Protein AF-A0A9W9LIV4-F1 (afdb_monomer_lite)

Organism: NCBI:txid189055

Sequence (157 aa):
MQSRTVFTSRTPLPASVSEEAVLRTLRDHAAMIEQNPLVIHYERCAPPADAPPEESNGVWYELTDRISYLPWGLLRGKVRYRGCFHDTPQGLRTHIYAPLGVHIRNHWTVGRGPGNPTQMQGRIIPMECTCRKRLNCAAHSERRVSCAGRSRRRTGN

Structure (mmCIF, N/CA/C/O backbone):
data_AF-A0A9W9LIV4-F1
#
_entry.id   AF-A0A9W9LIV4-F1
#
loop_
_atom_site.group_PDB
_atom_site.id
_atom_site.type_symbol
_atom_site.label_atom_id
_atom_site.label_alt_id
_atom_site.label_comp_id
_atom_site.label_asym_id
_atom_site.label_entity_id
_atom_site.label_seq_id
_atom_site.pdbx_PDB_ins_code
_atom_site.Cartn_x
_atom_site.Cartn_y
_atom_site.Cartn_z
_atom_site.occupancy
_atom_site.B_iso_or_equiv
_atom_site.auth_seq_id
_atom_site.auth_comp_id
_atom_site.auth_asym_id
_atom_site.auth_atom_id
_atom_site.pdbx_PDB_model_num
ATOM 1 N N . MET A 1 1 ? 17.881 19.565 -2.296 1.00 45.41 1 MET A N 1
ATOM 2 C CA . MET A 1 1 ? 16.765 19.817 -1.355 1.00 45.41 1 MET A CA 1
ATOM 3 C C . MET A 1 1 ? 15.801 18.641 -1.419 1.00 45.41 1 MET A C 1
ATOM 5 O O . MET A 1 1 ? 15.308 18.367 -2.500 1.00 45.41 1 MET A O 1
ATOM 9 N N . GLN A 1 2 ? 15.569 17.904 -0.330 1.00 61.66 2 GLN A N 1
ATOM 10 C CA . GLN A 1 2 ? 14.514 16.880 -0.303 1.00 61.66 2 GLN A CA 1
ATOM 11 C C . GLN A 1 2 ? 13.179 17.573 -0.013 1.00 61.66 2 GLN A C 1
ATOM 13 O O . GLN A 1 2 ? 13.042 18.200 1.034 1.00 61.66 2 GLN A O 1
ATOM 18 N N . SER A 1 3 ? 12.208 17.489 -0.925 1.00 71.50 3 SER A N 1
ATOM 19 C CA . SER A 1 3 ? 10.864 18.019 -0.677 1.00 71.50 3 SER A CA 1
ATOM 20 C C . SER A 1 3 ? 10.028 16.958 0.036 1.00 71.50 3 SER A C 1
ATOM 22 O O . SER A 1 3 ? 9.810 15.863 -0.498 1.00 71.50 3 SER A O 1
ATOM 24 N N . ARG A 1 4 ? 9.570 17.282 1.245 1.00 82.75 4 ARG A N 1
ATOM 25 C CA . ARG A 1 4 ? 8.594 16.494 1.999 1.00 82.75 4 ARG A CA 1
ATOM 26 C C . ARG A 1 4 ? 7.275 17.256 2.016 1.00 82.75 4 ARG A C 1
ATOM 28 O O . ARG A 1 4 ? 7.232 18.376 2.509 1.00 82.75 4 ARG A O 1
ATOM 35 N N . THR A 1 5 ? 6.217 16.615 1.546 1.00 79.81 5 THR A N 1
ATOM 36 C CA . THR A 1 5 ? 4.846 17.118 1.628 1.00 79.81 5 THR A CA 1
ATOM 37 C C . THR A 1 5 ? 4.061 16.206 2.558 1.00 79.81 5 THR A C 1
ATOM 39 O O . THR A 1 5 ? 4.161 14.983 2.456 1.00 79.81 5 THR A O 1
ATOM 42 N N . VAL A 1 6 ? 3.311 16.794 3.485 1.00 82.56 6 VAL A N 1
ATOM 43 C CA . VAL A 1 6 ? 2.412 16.065 4.385 1.00 82.56 6 VAL A CA 1
ATOM 44 C C . VAL A 1 6 ? 0.992 16.509 4.080 1.00 82.56 6 VAL A C 1
ATOM 46 O O . VAL A 1 6 ? 0.719 17.704 3.996 1.00 82.56 6 VAL A O 1
ATOM 49 N N . PHE A 1 7 ? 0.112 15.540 3.884 1.00 78.12 7 PHE A N 1
ATOM 50 C CA . PHE A 1 7 ? -1.305 15.731 3.647 1.00 78.12 7 PHE A CA 1
ATOM 51 C C . PHE A 1 7 ? -2.079 14.909 4.673 1.00 78.12 7 PHE A C 1
ATOM 53 O O . PHE A 1 7 ? -1.832 13.714 4.821 1.00 78.12 7 PHE A O 1
ATOM 60 N N . THR A 1 8 ? -3.027 15.538 5.361 1.00 79.00 8 THR A N 1
ATOM 61 C CA . THR A 1 8 ? -3.883 14.858 6.335 1.00 79.00 8 THR A CA 1
ATOM 62 C C . THR A 1 8 ? -5.331 15.013 5.906 1.00 79.00 8 THR A C 1
ATOM 64 O O . THR A 1 8 ? -5.818 16.131 5.754 1.00 79.00 8 THR A O 1
ATOM 67 N N . SER A 1 9 ? -6.028 13.892 5.745 1.00 77.00 9 SER A N 1
ATOM 68 C CA . SER A 1 9 ? -7.470 13.857 5.508 1.00 77.00 9 SER A CA 1
ATOM 69 C C . SER A 1 9 ? -8.167 13.200 6.692 1.00 77.00 9 SER A C 1
ATOM 71 O O . SER A 1 9 ? -7.648 12.254 7.283 1.00 77.00 9 SER A O 1
ATOM 73 N N . ARG A 1 10 ? -9.344 13.703 7.065 1.00 79.75 10 ARG A N 1
ATOM 74 C CA . ARG A 1 10 ? -10.172 13.135 8.135 1.00 79.75 10 ARG A CA 1
ATOM 75 C C . ARG A 1 10 ? -11.537 12.835 7.548 1.00 79.75 10 ARG A C 1
ATOM 77 O O . ARG A 1 10 ? -12.255 13.757 7.176 1.00 79.75 10 ARG A O 1
ATOM 84 N N . THR A 1 11 ? -11.884 11.556 7.484 1.00 77.31 11 THR A N 1
ATOM 85 C CA . THR A 1 11 ? -13.174 11.125 6.935 1.00 77.31 11 THR A CA 1
ATOM 86 C C . THR A 1 11 ? -14.108 10.742 8.080 1.00 77.31 11 THR A C 1
ATOM 88 O O . THR A 1 11 ? -13.757 9.830 8.837 1.00 77.31 11 THR A O 1
ATOM 91 N N . PRO A 1 12 ? -15.257 11.420 8.260 1.00 79.69 12 PRO A N 1
ATOM 92 C CA . PRO A 1 12 ? -16.258 11.000 9.230 1.00 79.69 12 PRO A CA 1
ATOM 93 C C . PRO A 1 12 ? -16.924 9.705 8.764 1.00 79.69 12 PRO A C 1
ATOM 95 O O . PRO A 1 12 ? -17.260 9.548 7.592 1.00 79.69 12 PRO A O 1
ATOM 98 N N . LEU A 1 13 ? -17.112 8.776 9.693 1.00 77.75 13 LEU A N 1
ATOM 99 C CA . LEU A 1 13 ? -17.783 7.511 9.442 1.00 77.75 13 LEU A CA 1
ATOM 100 C C . LEU A 1 13 ? -19.268 7.610 9.792 1.00 77.75 13 LEU A C 1
ATOM 102 O O . LEU A 1 13 ? -19.609 8.186 10.831 1.00 77.75 13 LEU A O 1
ATOM 106 N N . PRO A 1 14 ? -20.154 7.003 8.983 1.00 81.12 14 PRO A N 1
ATOM 107 C CA . PRO A 1 14 ? -21.544 6.815 9.367 1.00 81.12 14 PRO A CA 1
ATOM 108 C C . PRO A 1 14 ? -21.645 6.042 10.687 1.00 81.12 14 PRO A C 1
ATOM 110 O O . PRO A 1 14 ? -20.887 5.100 10.924 1.00 81.12 14 PRO A O 1
ATOM 113 N N . ALA A 1 15 ? -22.624 6.391 11.525 1.00 77.69 15 ALA A N 1
ATOM 114 C CA . ALA A 1 15 ? -22.837 5.734 12.818 1.00 77.69 15 ALA A CA 1
ATOM 115 C C . ALA A 1 15 ? -23.173 4.232 12.698 1.00 77.69 15 ALA A C 1
ATOM 117 O O . ALA A 1 15 ? -22.983 3.483 13.650 1.00 77.69 15 ALA A O 1
ATOM 118 N N . SER A 1 16 ? -23.642 3.787 11.528 1.00 82.06 16 SER A N 1
ATOM 119 C CA . SER A 1 16 ? -23.945 2.384 11.226 1.00 82.06 16 SER A CA 1
ATOM 120 C C . SER A 1 16 ? -22.706 1.499 11.051 1.00 82.06 16 SER A C 1
ATOM 122 O O . SER A 1 16 ? -22.834 0.277 11.030 1.00 82.06 16 SER A O 1
ATOM 124 N N . VAL A 1 17 ? -21.510 2.083 10.912 1.00 83.94 17 VAL A N 1
ATOM 125 C CA . VAL A 1 17 ? -20.274 1.337 10.653 1.00 83.94 17 VAL A CA 1
ATOM 126 C C . VAL A 1 17 ? -19.499 1.118 11.957 1.00 83.94 17 VAL A C 1
ATOM 128 O O . VAL A 1 17 ? -19.044 2.068 12.605 1.00 83.94 17 VAL A O 1
ATOM 131 N N . SER A 1 18 ? -19.306 -0.152 12.329 1.00 86.69 18 SER A N 1
ATOM 132 C CA . SER A 1 18 ? -18.550 -0.541 13.530 1.00 86.69 18 SER A CA 1
ATOM 133 C C . SER A 1 18 ? -17.036 -0.373 13.359 1.00 86.69 18 SER A C 1
ATOM 135 O O . SER A 1 18 ? -16.526 -0.104 12.268 1.00 86.69 18 SER A O 1
ATOM 137 N N . GLU A 1 19 ? -16.284 -0.461 14.454 1.00 84.50 19 GLU A N 1
ATOM 138 C CA . GLU A 1 19 ? -14.827 -0.293 14.426 1.00 84.50 19 GLU A CA 1
ATOM 139 C C . GLU A 1 19 ? -14.117 -1.439 13.764 1.00 84.50 19 GLU A C 1
ATOM 141 O O . GLU A 1 19 ? -13.265 -1.256 12.899 1.00 84.50 19 GLU A O 1
ATOM 146 N N . GLU A 1 20 ? -14.569 -2.614 14.130 1.00 88.38 20 GLU A N 1
ATOM 147 C CA . GLU A 1 20 ? -14.115 -3.892 13.654 1.00 88.38 20 GLU A CA 1
ATOM 148 C C . GLU A 1 20 ? -14.355 -3.994 12.151 1.00 88.38 20 GLU A C 1
ATOM 150 O O . GLU A 1 20 ? -13.495 -4.499 11.438 1.00 88.38 20 GLU A O 1
ATOM 155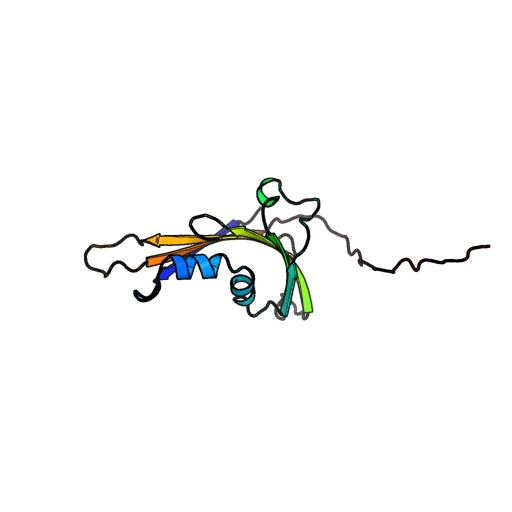 N N . ALA A 1 21 ? -15.479 -3.465 11.649 1.00 89.56 21 ALA A N 1
ATOM 156 C CA . ALA A 1 21 ? -15.754 -3.414 10.218 1.00 89.56 21 ALA A CA 1
ATOM 157 C C . ALA A 1 21 ? -14.717 -2.565 9.470 1.00 89.56 21 ALA A C 1
ATOM 159 O O . ALA A 1 21 ? -14.178 -3.017 8.464 1.00 89.56 21 ALA A O 1
ATOM 160 N N . VAL A 1 22 ? -14.386 -1.378 9.987 1.00 89.38 22 VAL A N 1
ATOM 161 C CA . VAL A 1 22 ? -13.372 -0.498 9.383 1.00 89.38 22 VAL A CA 1
ATOM 162 C C . VAL A 1 22 ? -11.987 -1.122 9.456 1.00 89.38 22 VAL A C 1
ATOM 164 O O . VAL A 1 22 ? -11.287 -1.166 8.451 1.00 89.38 22 VAL A O 1
ATOM 167 N N . LEU A 1 23 ? -11.585 -1.619 10.628 1.00 91.44 23 LEU A N 1
ATOM 168 C CA . LEU A 1 23 ? -10.284 -2.261 10.813 1.00 91.44 23 LEU A CA 1
ATOM 169 C C . LEU A 1 23 ? -10.140 -3.487 9.916 1.00 91.44 23 LEU A C 1
ATOM 171 O O . LEU A 1 23 ? -9.079 -3.691 9.339 1.00 91.44 23 LEU A O 1
ATOM 175 N N . ARG A 1 24 ? -11.205 -4.280 9.760 1.00 93.06 24 ARG A N 1
ATOM 176 C CA . ARG A 1 24 ? -11.223 -5.415 8.836 1.00 93.06 24 ARG A CA 1
ATOM 177 C C . ARG A 1 24 ? -10.991 -4.961 7.398 1.00 93.06 24 ARG A C 1
ATOM 179 O O . ARG A 1 24 ? -10.162 -5.561 6.731 1.00 93.06 24 ARG A O 1
ATOM 186 N N . THR A 1 25 ? -11.658 -3.898 6.948 1.00 91.25 25 THR A N 1
ATOM 187 C CA . THR A 1 25 ? -11.429 -3.338 5.608 1.00 91.25 25 THR A CA 1
ATOM 188 C C . THR A 1 25 ? -10.011 -2.787 5.450 1.00 91.25 25 THR A C 1
ATOM 190 O O . THR A 1 25 ? -9.385 -3.025 4.428 1.00 91.25 25 THR A O 1
ATOM 193 N N . LEU A 1 26 ? -9.470 -2.090 6.455 1.00 92.19 26 LEU A N 1
ATOM 194 C CA . LEU A 1 26 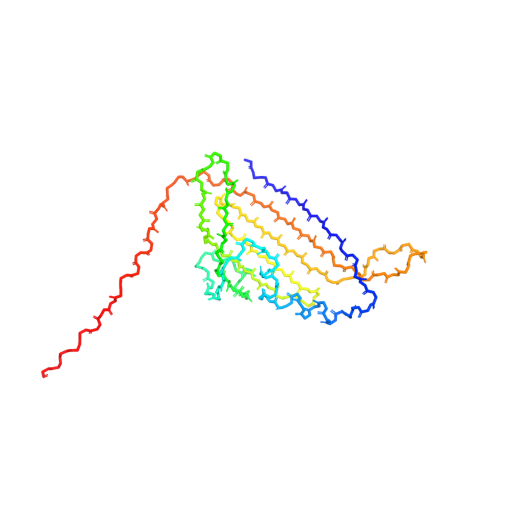? -8.101 -1.562 6.400 1.00 92.19 26 LEU A CA 1
ATOM 195 C C . LEU A 1 26 ? -7.046 -2.676 6.338 1.00 92.19 26 LEU A C 1
ATOM 197 O O . LEU A 1 26 ? -6.032 -2.505 5.673 1.00 92.19 26 LEU A O 1
ATOM 201 N N . ARG A 1 27 ? -7.280 -3.806 7.011 1.00 94.31 27 ARG A N 1
ATOM 202 C CA . ARG A 1 27 ? -6.393 -4.983 6.974 1.00 94.31 27 ARG A CA 1
ATOM 203 C C . ARG A 1 27 ? -6.558 -5.815 5.702 1.00 94.31 27 ARG A C 1
ATOM 205 O O . ARG A 1 27 ? -5.716 -6.650 5.379 1.00 94.31 27 ARG A O 1
ATOM 212 N N . ASP A 1 28 ? -7.632 -5.592 4.952 1.00 95.75 28 ASP A N 1
ATOM 213 C CA . ASP A 1 28 ? -7.790 -6.166 3.625 1.00 95.75 28 ASP A CA 1
ATOM 214 C C . ASP A 1 28 ? -6.931 -5.384 2.621 1.00 95.75 28 ASP A C 1
ATOM 216 O O . ASP A 1 28 ? -7.349 -4.404 2.002 1.00 95.75 28 A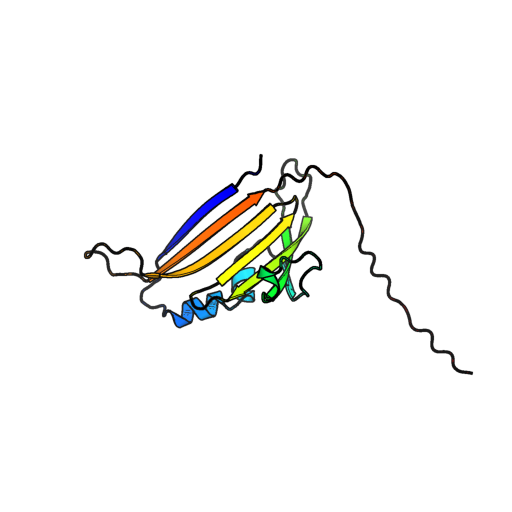SP A O 1
ATOM 220 N N . HIS A 1 29 ? -5.681 -5.827 2.473 1.00 96.31 29 HIS A N 1
ATOM 221 C CA . HIS A 1 29 ? -4.719 -5.201 1.568 1.00 96.31 29 HIS A CA 1
ATOM 222 C C . HIS A 1 29 ? -5.224 -5.154 0.119 1.00 96.31 29 HIS A C 1
ATOM 224 O O . HIS A 1 29 ? -4.930 -4.189 -0.579 1.00 96.31 29 HIS A O 1
ATOM 230 N N . ALA A 1 30 ? -5.979 -6.161 -0.335 1.00 95.44 30 ALA A N 1
ATOM 231 C CA . ALA A 1 30 ? -6.538 -6.176 -1.684 1.00 95.44 30 ALA A CA 1
ATOM 232 C C . ALA A 1 30 ? -7.573 -5.058 -1.836 1.00 95.44 30 ALA A C 1
ATOM 234 O O . ALA A 1 30 ? -7.426 -4.207 -2.715 1.00 95.44 30 ALA A O 1
ATOM 235 N N . ALA A 1 31 ? -8.530 -4.981 -0.903 1.00 93.56 31 ALA A N 1
ATOM 236 C CA . ALA A 1 31 ? -9.533 -3.920 -0.890 1.00 93.56 31 ALA A CA 1
ATOM 237 C C . ALA A 1 31 ? -8.897 -2.521 -0.851 1.00 93.56 31 ALA A C 1
ATOM 239 O O . ALA A 1 31 ? -9.387 -1.609 -1.517 1.00 93.56 31 ALA A O 1
ATOM 240 N N . MET A 1 32 ? -7.793 -2.359 -0.110 1.00 94.00 32 MET A N 1
ATOM 241 C CA . MET A 1 32 ? -7.037 -1.105 -0.022 1.00 94.00 32 MET A CA 1
ATOM 242 C C . MET A 1 32 ? -6.281 -0.757 -1.310 1.00 94.00 32 MET A C 1
ATOM 244 O O . MET A 1 32 ? -6.258 0.410 -1.699 1.00 94.00 32 MET A O 1
ATOM 248 N N . ILE A 1 33 ? -5.670 -1.738 -1.980 1.00 94.94 33 ILE A N 1
ATOM 249 C CA . ILE A 1 33 ? -4.971 -1.542 -3.260 1.00 94.94 33 ILE A CA 1
ATOM 250 C C . ILE A 1 33 ? -5.965 -1.155 -4.361 1.00 94.94 33 ILE A C 1
ATOM 252 O O . ILE A 1 33 ? -5.718 -0.215 -5.117 1.00 94.94 33 ILE A O 1
ATOM 256 N N . GLU A 1 34 ? -7.109 -1.835 -4.412 1.00 94.25 34 GLU A N 1
ATOM 257 C CA . GLU A 1 34 ? -8.152 -1.634 -5.423 1.00 94.25 34 GLU A CA 1
ATOM 258 C C . GLU A 1 34 ? -8.850 -0.269 -5.320 1.00 94.25 34 GLU A C 1
ATOM 260 O O . GLU A 1 34 ? -9.479 0.170 -6.282 1.00 94.25 34 GLU A O 1
ATOM 265 N N . GLN A 1 35 ? -8.687 0.459 -4.206 1.00 90.19 35 GLN A N 1
ATOM 266 C CA . GLN A 1 35 ? -9.155 1.848 -4.105 1.00 90.19 35 GLN A CA 1
ATOM 267 C C . GLN A 1 35 ? -8.429 2.798 -5.067 1.00 90.19 35 GLN A C 1
ATOM 269 O O . GLN A 1 35 ? -8.950 3.874 -5.361 1.00 90.19 35 GLN A O 1
ATOM 274 N N . ASN A 1 36 ? -7.223 2.455 -5.536 1.00 88.50 36 ASN A N 1
ATOM 275 C CA . ASN A 1 36 ? -6.529 3.249 -6.542 1.00 88.50 36 ASN A CA 1
ATOM 276 C C . ASN A 1 36 ? -6.955 2.786 -7.950 1.00 88.50 36 ASN A C 1
ATOM 278 O O . ASN A 1 36 ? -6.4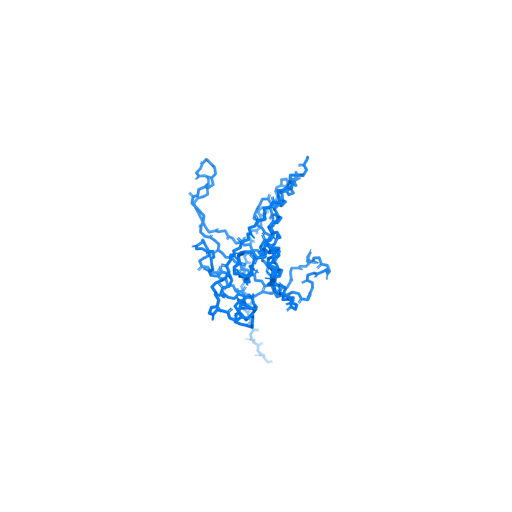58 1.760 -8.417 1.00 88.50 36 ASN A O 1
ATOM 282 N N . PRO A 1 37 ? -7.785 3.553 -8.685 1.00 90.94 37 PRO A N 1
ATOM 283 C CA . PRO A 1 37 ? -8.281 3.146 -10.003 1.00 90.94 37 PRO A CA 1
ATOM 284 C C . PRO A 1 37 ? -7.182 3.065 -11.073 1.00 90.94 37 PRO A C 1
ATOM 286 O O . PRO A 1 37 ? -7.430 2.592 -12.181 1.00 90.94 37 PRO A O 1
ATOM 289 N N . LEU A 1 38 ? -5.974 3.560 -10.781 1.00 90.50 38 LEU A N 1
ATOM 290 C CA . LEU A 1 38 ? -4.831 3.442 -11.680 1.00 90.50 38 LEU A CA 1
ATOM 291 C C . LEU A 1 38 ? -4.194 2.054 -11.619 1.00 90.50 38 LEU A C 1
ATOM 293 O O . LEU A 1 38 ? -3.556 1.665 -12.599 1.00 90.50 38 LEU A O 1
ATOM 297 N N . VAL A 1 39 ? -4.363 1.316 -10.516 1.00 93.81 39 VAL A N 1
ATOM 298 C CA . VAL A 1 39 ? -3.827 -0.039 -10.366 1.00 93.81 39 VAL A CA 1
ATOM 299 C C . VAL A 1 39 ? -4.594 -0.966 -11.300 1.00 93.81 39 VAL A C 1
ATOM 301 O O . VAL A 1 39 ? -5.799 -1.151 -11.176 1.00 93.81 39 VAL A O 1
ATOM 304 N N . I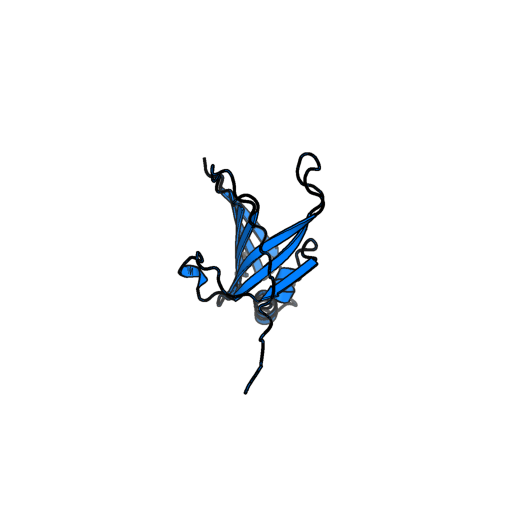LE A 1 40 ? -3.878 -1.577 -12.240 1.00 94.75 40 ILE A N 1
ATOM 305 C CA . ILE A 1 40 ? -4.441 -2.549 -13.189 1.00 94.75 40 ILE A CA 1
ATOM 306 C C . ILE A 1 40 ? -4.034 -3.990 -12.872 1.00 94.75 40 ILE A C 1
ATOM 308 O O . ILE A 1 40 ? -4.573 -4.922 -13.463 1.00 94.75 40 ILE A O 1
ATOM 312 N N . HIS A 1 41 ? -3.042 -4.179 -12.001 1.00 96.31 41 HIS A N 1
ATOM 313 C CA . HIS A 1 41 ? -2.582 -5.486 -11.545 1.00 96.31 41 HIS A CA 1
ATOM 314 C C . HIS A 1 41 ? -1.785 -5.342 -10.247 1.00 96.31 41 HIS A C 1
ATOM 316 O O . HIS A 1 41 ? -1.040 -4.372 -10.089 1.00 96.31 41 HIS A O 1
ATOM 322 N N . TYR A 1 42 ? -1.901 -6.321 -9.356 1.00 97.31 42 TYR A N 1
ATOM 323 C CA . TYR A 1 42 ? -1.062 -6.447 -8.174 1.00 97.31 42 TYR A CA 1
ATOM 324 C C . TYR A 1 42 ? -0.847 -7.922 -7.828 1.00 97.31 42 TYR A C 1
ATOM 326 O O . TYR A 1 42 ? -1.730 -8.755 -8.031 1.00 97.31 42 TYR A O 1
ATOM 334 N N . GLU A 1 43 ? 0.325 -8.239 -7.288 1.00 97.44 43 GLU A N 1
ATOM 335 C CA . GLU A 1 43 ? 0.663 -9.578 -6.808 1.00 97.44 43 GLU A CA 1
ATOM 336 C C . GLU A 1 43 ? 1.525 -9.502 -5.546 1.00 97.44 43 GLU A C 1
ATOM 338 O O . GLU A 1 43 ? 2.278 -8.546 -5.347 1.00 97.44 43 GLU A O 1
ATOM 343 N N . ARG A 1 44 ? 1.409 -10.505 -4.667 1.00 96.56 44 ARG A N 1
ATOM 344 C CA . ARG A 1 44 ? 2.293 -10.617 -3.498 1.00 96.56 44 ARG A CA 1
ATOM 345 C C . ARG A 1 44 ? 3.705 -10.957 -3.957 1.00 96.56 44 ARG A C 1
ATOM 347 O O . ARG A 1 44 ? 3.889 -11.824 -4.806 1.00 96.56 44 ARG A O 1
ATOM 354 N N . CYS A 1 45 ? 4.699 -10.328 -3.346 1.00 94.19 45 CYS A N 1
ATOM 355 C CA . CYS A 1 45 ? 6.103 -10.582 -3.641 1.00 94.19 45 CYS A CA 1
ATOM 356 C C . CYS A 1 45 ? 6.934 -10.682 -2.357 1.00 94.19 45 CYS A C 1
ATOM 358 O O . CYS A 1 45 ? 6.462 -10.392 -1.258 1.00 94.19 45 CYS A O 1
ATOM 360 N N . ALA A 1 46 ? 8.176 -11.145 -2.492 1.00 93.06 46 ALA A N 1
ATOM 361 C CA . ALA A 1 46 ? 9.126 -11.133 -1.388 1.00 93.06 46 ALA A CA 1
ATOM 362 C C . ALA A 1 46 ? 9.632 -9.699 -1.127 1.00 93.06 46 ALA A C 1
ATOM 364 O O . ALA A 1 46 ? 9.707 -8.904 -2.074 1.00 93.06 46 ALA A O 1
ATOM 365 N N . PRO A 1 47 ? 10.038 -9.376 0.117 1.00 91.31 47 PRO A N 1
ATOM 366 C CA . PRO A 1 47 ? 10.717 -8.121 0.407 1.00 91.31 47 PRO A CA 1
ATOM 367 C C . PRO A 1 47 ? 11.932 -7.924 -0.516 1.00 91.31 47 PRO A C 1
ATOM 369 O O . PRO A 1 47 ? 12.671 -8.881 -0.773 1.00 91.31 47 PRO A O 1
ATOM 372 N N . PRO A 1 48 ? 12.161 -6.711 -1.046 1.00 88.38 48 PRO A N 1
ATOM 373 C CA . PRO A 1 48 ? 13.365 -6.417 -1.807 1.00 88.38 48 PRO A CA 1
ATOM 374 C C . PRO A 1 48 ? 14.621 -6.524 -0.926 1.00 88.38 48 PRO A C 1
ATOM 376 O O . PRO A 1 48 ? 14.558 -6.373 0.289 1.00 88.38 48 PRO A O 1
ATOM 379 N N . ALA A 1 49 ? 15.782 -6.766 -1.539 1.00 86.56 49 ALA A N 1
ATOM 380 C CA . ALA A 1 49 ? 17.040 -6.936 -0.804 1.00 86.56 49 ALA A CA 1
ATOM 381 C C . ALA A 1 49 ? 17.493 -5.664 -0.060 1.00 86.56 49 ALA A C 1
ATOM 383 O O . ALA A 1 49 ? 18.217 -5.751 0.925 1.00 86.56 49 ALA A O 1
ATOM 384 N N . ASP A 1 50 ? 17.064 -4.493 -0.531 1.00 84.62 50 ASP A N 1
ATOM 385 C CA . ASP A 1 50 ? 17.285 -3.183 0.079 1.00 84.62 50 ASP A CA 1
ATOM 386 C C . ASP A 1 50 ? 16.104 -2.729 0.960 1.00 84.62 50 ASP A C 1
ATOM 388 O O . ASP A 1 50 ? 16.016 -1.550 1.313 1.00 84.62 50 ASP A O 1
ATOM 392 N N . ALA A 1 51 ? 15.194 -3.647 1.319 1.00 85.62 51 ALA A N 1
ATOM 393 C CA . ALA A 1 51 ? 14.106 -3.359 2.243 1.00 85.62 51 ALA A CA 1
ATOM 394 C C . ALA A 1 51 ? 14.665 -2.862 3.588 1.00 85.62 51 ALA A C 1
ATOM 396 O O . ALA A 1 51 ? 15.537 -3.511 4.175 1.00 85.62 51 ALA A O 1
ATOM 397 N N . PRO A 1 52 ? 14.158 -1.735 4.112 1.00 87.31 52 PRO A N 1
ATOM 398 C CA . PRO A 1 52 ? 14.517 -1.283 5.444 1.00 87.31 52 PRO A CA 1
ATOM 399 C C . PRO A 1 52 ? 14.127 -2.323 6.510 1.00 87.31 52 PRO A C 1
ATOM 401 O O . PRO A 1 52 ? 13.071 -2.951 6.380 1.00 87.31 52 PRO A O 1
ATOM 404 N N . PRO A 1 53 ? 14.909 -2.489 7.595 1.00 85.75 53 PRO A N 1
ATOM 405 C CA . PRO A 1 53 ? 14.605 -3.457 8.649 1.00 85.75 53 PRO A CA 1
ATOM 406 C C . PRO A 1 53 ? 13.219 -3.271 9.279 1.00 85.75 53 PRO A C 1
ATOM 408 O O . PRO A 1 53 ? 12.597 -4.250 9.690 1.00 85.75 53 PRO A O 1
ATOM 411 N N . GLU A 1 54 ? 12.716 -2.032 9.333 1.00 83.81 54 GLU A N 1
ATOM 412 C CA . GLU A 1 54 ? 11.375 -1.717 9.835 1.00 83.81 54 GLU A CA 1
ATOM 413 C C . GLU A 1 54 ? 10.235 -2.329 9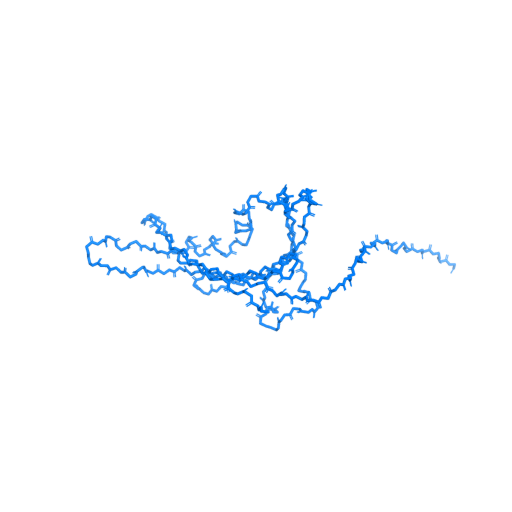.001 1.00 83.81 54 GLU A C 1
ATOM 415 O O . GLU A 1 54 ? 9.114 -2.460 9.488 1.00 83.81 54 GLU A O 1
ATOM 420 N N . GLU A 1 55 ? 10.513 -2.718 7.757 1.00 87.81 55 GLU A N 1
ATOM 421 C CA . GLU A 1 55 ? 9.541 -3.241 6.793 1.00 87.81 55 GLU A CA 1
ATOM 422 C C . GLU A 1 55 ? 9.687 -4.749 6.553 1.00 87.81 55 GLU A C 1
ATOM 424 O O . GLU A 1 55 ? 8.911 -5.332 5.790 1.00 87.81 55 GLU A O 1
ATOM 429 N N . SER A 1 56 ? 10.632 -5.400 7.237 1.00 78.88 56 SER A N 1
ATOM 430 C CA . SER A 1 56 ? 10.887 -6.842 7.128 1.00 78.88 56 SER A CA 1
ATOM 431 C C . SER A 1 56 ? 9.673 -7.701 7.496 1.00 78.88 56 SER A C 1
ATOM 433 O O . SER A 1 56 ? 9.487 -8.772 6.928 1.00 78.88 56 SER A O 1
ATOM 435 N N . ASN A 1 57 ? 8.829 -7.222 8.417 1.00 85.12 57 ASN A N 1
ATOM 436 C CA . ASN A 1 57 ? 7.611 -7.914 8.863 1.00 85.12 57 ASN A CA 1
ATOM 437 C C . ASN A 1 57 ? 6.350 -7.478 8.095 1.00 85.12 57 ASN A C 1
ATOM 439 O O . ASN A 1 57 ? 5.240 -7.855 8.466 1.00 85.12 57 ASN A O 1
ATOM 443 N N . GLY A 1 58 ? 6.492 -6.622 7.081 1.00 90.00 58 GLY A N 1
ATOM 444 C CA . GLY A 1 58 ? 5.378 -6.187 6.248 1.00 90.00 58 GLY A CA 1
ATOM 445 C C . GLY A 1 58 ? 5.056 -7.181 5.135 1.00 90.00 58 GLY A C 1
ATOM 446 O O . GLY A 1 58 ? 5.885 -7.995 4.728 1.00 90.00 58 GLY A O 1
ATOM 447 N N . VAL A 1 59 ? 3.836 -7.093 4.611 1.00 96.38 59 VAL A N 1
ATOM 448 C CA . VAL A 1 59 ? 3.425 -7.824 3.412 1.00 96.38 59 VAL A CA 1
ATOM 449 C C . VAL A 1 59 ? 3.776 -6.984 2.194 1.00 96.38 59 VAL A C 1
ATOM 451 O O . VAL A 1 59 ? 3.335 -5.840 2.067 1.00 96.38 59 VAL A O 1
ATOM 454 N N . TRP A 1 60 ? 4.560 -7.561 1.291 1.00 96.81 60 TRP A N 1
ATOM 455 C CA . TRP A 1 60 ? 5.029 -6.879 0.095 1.00 96.81 60 TRP A CA 1
ATOM 456 C C . TRP A 1 60 ? 4.177 -7.223 -1.119 1.00 96.81 60 TRP A C 1
ATOM 458 O O . TRP A 1 60 ? 3.798 -8.376 -1.343 1.00 96.81 60 TRP A O 1
ATOM 468 N N . TYR A 1 61 ? 3.901 -6.193 -1.911 1.00 97.12 61 TYR A N 1
ATOM 469 C CA . TYR A 1 61 ? 3.201 -6.296 -3.178 1.00 97.12 61 TYR A CA 1
ATOM 470 C C . TYR A 1 61 ? 4.007 -5.627 -4.278 1.00 97.12 61 TYR A C 1
ATOM 472 O O . TYR A 1 61 ? 4.634 -4.583 -4.074 1.00 97.12 61 TYR A O 1
ATOM 480 N N . GLU A 1 62 ? 3.952 -6.214 -5.465 1.00 96.56 62 GLU A N 1
ATOM 481 C CA . GLU A 1 62 ? 4.305 -5.530 -6.694 1.00 96.56 62 GLU A CA 1
ATOM 482 C C . GLU A 1 62 ? 3.023 -5.089 -7.396 1.00 96.56 62 GLU A C 1
ATOM 484 O O . GLU A 1 62 ? 2.104 -5.881 -7.590 1.00 96.56 62 GLU A O 1
ATOM 489 N N . LEU A 1 63 ? 2.948 -3.805 -7.732 1.00 95.38 63 LEU A N 1
ATOM 490 C CA . LEU A 1 63 ? 1.782 -3.161 -8.316 1.00 95.38 63 LEU A CA 1
ATOM 491 C C . LEU A 1 63 ? 2.123 -2.657 -9.710 1.00 95.38 63 LEU A C 1
ATOM 493 O O . LEU A 1 63 ? 3.250 -2.236 -9.977 1.00 95.38 63 LEU A O 1
ATOM 497 N N . THR A 1 64 ? 1.136 -2.678 -10.597 1.00 93.75 64 THR A N 1
ATOM 498 C CA . THR A 1 64 ? 1.226 -2.083 -11.925 1.00 93.75 64 THR A CA 1
ATOM 499 C C . THR A 1 64 ? 0.142 -1.035 -12.090 1.00 93.75 64 THR A C 1
ATOM 501 O O . THR A 1 64 ? -1.036 -1.381 -12.155 1.00 93.75 64 THR A O 1
ATOM 504 N N . ASP A 1 65 ? 0.547 0.222 -12.250 1.00 90.81 65 ASP A N 1
ATOM 505 C CA . ASP A 1 65 ? -0.362 1.325 -12.555 1.00 90.81 65 ASP A CA 1
ATOM 506 C C . ASP A 1 65 ? -0.399 1.615 -14.051 1.00 90.81 65 ASP A C 1
ATOM 508 O O . ASP A 1 65 ? 0.608 1.500 -14.758 1.00 90.81 65 ASP A O 1
ATOM 512 N N . ARG A 1 66 ? -1.552 2.068 -14.537 1.00 87.94 66 ARG A N 1
ATOM 513 C CA . ARG A 1 66 ? -1.702 2.681 -15.854 1.00 87.94 66 ARG A CA 1
ATOM 514 C C . ARG A 1 66 ? -1.701 4.200 -15.703 1.00 87.94 66 ARG A C 1
ATOM 516 O O . ARG A 1 66 ? -2.677 4.781 -15.243 1.00 87.94 66 ARG A O 1
ATOM 523 N N . ILE A 1 67 ? -0.627 4.848 -16.152 1.00 82.44 67 ILE A N 1
ATOM 524 C CA . ILE A 1 67 ? -0.464 6.307 -16.074 1.00 82.44 67 ILE A CA 1
ATOM 525 C C . ILE A 1 67 ? -0.448 6.881 -17.495 1.00 82.44 67 ILE A C 1
ATOM 527 O O . ILE A 1 67 ? 0.228 6.356 -18.384 1.00 82.44 67 ILE A O 1
ATOM 531 N N . SER A 1 68 ? -1.219 7.947 -17.727 1.00 68.00 68 SER A N 1
ATOM 532 C CA . SER A 1 68 ? -1.379 8.567 -19.053 1.00 68.00 68 SER A CA 1
ATOM 533 C C . SER A 1 68 ? -0.953 10.035 -19.135 1.00 68.00 68 SER A C 1
ATOM 535 O O . SER A 1 68 ? -1.031 10.616 -20.216 1.00 68.00 68 SER A O 1
ATOM 537 N N . TYR A 1 69 ? -0.521 10.636 -18.025 1.00 61.12 69 TYR A N 1
ATOM 538 C CA . TYR A 1 69 ? -0.371 12.090 -17.883 1.00 61.12 69 TYR A CA 1
ATOM 539 C C . TYR A 1 69 ? 0.977 12.515 -17.290 1.00 61.12 69 TYR A C 1
ATOM 541 O O . TYR A 1 69 ? 1.071 13.527 -16.596 1.00 61.12 69 TYR A O 1
ATOM 549 N N . LEU A 1 70 ? 2.050 11.768 -17.563 1.00 66.56 70 LEU A N 1
ATOM 550 C CA . LEU A 1 70 ? 3.379 12.278 -17.233 1.00 66.56 70 LEU A CA 1
ATOM 551 C C . LEU A 1 70 ? 3.687 13.540 -18.069 1.00 66.56 70 LEU A C 1
ATOM 553 O O . LEU A 1 70 ? 3.308 13.589 -19.248 1.00 66.56 70 LEU A O 1
ATOM 557 N N . PRO A 1 71 ? 4.341 14.565 -17.475 1.00 54.25 71 PRO A N 1
ATOM 558 C CA . PRO A 1 71 ? 4.660 15.811 -18.167 1.00 54.25 71 PRO A CA 1
ATOM 559 C C . PRO A 1 71 ? 5.368 15.532 -19.497 1.00 54.25 71 PRO A C 1
ATOM 561 O O . PRO A 1 71 ? 6.172 14.602 -19.581 1.00 54.25 71 PRO A O 1
ATOM 564 N N . TRP A 1 72 ? 5.068 16.335 -20.522 1.00 56.91 72 TRP A N 1
ATOM 565 C CA . TRP A 1 72 ? 5.600 16.214 -21.892 1.00 56.91 72 TRP A CA 1
ATOM 566 C C . TRP A 1 72 ? 5.115 15.012 -22.718 1.00 56.91 72 TRP A C 1
ATOM 568 O O . TRP A 1 72 ? 5.648 14.767 -23.794 1.00 56.91 72 TRP A O 1
ATOM 578 N N . GLY A 1 73 ? 4.115 14.250 -22.259 1.00 59.19 73 GLY A N 1
ATOM 579 C CA . GLY A 1 73 ? 3.580 13.117 -23.032 1.00 59.19 73 GLY A CA 1
ATOM 580 C C . GLY A 1 73 ? 4.556 11.942 -23.178 1.00 59.19 73 GLY A C 1
ATOM 581 O O . GLY A 1 73 ? 4.290 11.012 -23.934 1.00 59.19 73 GLY A O 1
ATOM 582 N N . LEU A 1 74 ? 5.663 11.964 -22.427 1.00 55.06 74 LEU A N 1
ATOM 583 C CA . LEU A 1 74 ? 6.778 11.017 -22.526 1.00 55.06 74 LEU A CA 1
ATOM 584 C C . LEU A 1 74 ? 6.424 9.593 -22.079 1.00 55.06 74 LEU A C 1
ATOM 586 O O . LEU A 1 74 ? 7.112 8.652 -22.457 1.00 55.06 74 LEU A O 1
ATOM 590 N N . LEU A 1 75 ? 5.362 9.415 -21.288 1.00 57.00 75 LEU A N 1
ATOM 591 C CA . LEU A 1 75 ? 4.952 8.111 -20.767 1.00 57.00 75 LEU A CA 1
ATOM 592 C C . LEU A 1 75 ? 3.421 8.008 -20.719 1.00 57.00 75 LEU A C 1
ATOM 594 O O . LEU A 1 75 ? 2.774 8.379 -19.739 1.00 57.00 75 LEU A O 1
ATOM 598 N N . ARG A 1 76 ? 2.848 7.453 -21.790 1.00 60.00 76 ARG A N 1
ATOM 599 C CA . ARG A 1 76 ? 1.615 6.661 -21.709 1.00 60.00 76 ARG A CA 1
ATOM 600 C C . ARG A 1 76 ? 2.040 5.216 -21.525 1.00 60.00 76 ARG A C 1
ATOM 602 O O . ARG A 1 76 ? 2.627 4.638 -22.436 1.00 60.00 76 ARG A O 1
ATOM 609 N N . GLY A 1 77 ? 1.777 4.624 -20.367 1.00 77.69 77 GLY A N 1
ATOM 610 C CA . GLY A 1 77 ? 2.282 3.278 -20.136 1.00 77.69 77 GLY A CA 1
ATOM 611 C C . GLY A 1 77 ? 1.861 2.626 -18.835 1.00 77.69 77 GLY A C 1
ATOM 612 O O . GLY A 1 77 ? 1.075 3.161 -18.053 1.00 77.69 77 GLY A O 1
ATOM 613 N N . LYS A 1 78 ? 2.404 1.421 -18.658 1.00 86.44 78 LYS A N 1
ATOM 614 C CA . LYS A 1 78 ? 2.316 0.639 -17.431 1.00 86.44 78 LYS A CA 1
ATOM 615 C C . LYS A 1 78 ? 3.560 0.903 -16.597 1.00 86.44 78 LYS A C 1
ATOM 617 O O . LYS A 1 78 ? 4.672 0.823 -17.114 1.00 86.44 78 LYS A O 1
ATOM 622 N N . VAL A 1 79 ? 3.370 1.189 -15.321 1.00 88.06 79 VAL A N 1
ATOM 623 C CA . VAL A 1 79 ? 4.442 1.475 -14.373 1.00 88.06 79 VAL A CA 1
ATOM 624 C C . VAL A 1 79 ? 4.394 0.435 -13.269 1.00 88.06 79 VAL A C 1
ATOM 626 O O . VAL A 1 79 ? 3.380 0.325 -12.590 1.00 88.06 79 VAL A O 1
ATOM 629 N N . ARG A 1 80 ? 5.488 -0.312 -13.089 1.00 91.25 80 ARG A N 1
ATOM 630 C CA . ARG A 1 80 ? 5.639 -1.275 -11.991 1.00 91.25 80 ARG A CA 1
ATOM 631 C C . ARG A 1 80 ? 6.353 -0.633 -10.816 1.00 91.25 80 ARG A C 1
ATOM 633 O O . ARG A 1 80 ? 7.349 0.063 -11.006 1.00 91.25 80 ARG A O 1
ATOM 640 N N . TYR A 1 81 ? 5.852 -0.882 -9.619 1.00 92.62 81 TYR A N 1
ATOM 641 C CA . TYR A 1 81 ? 6.426 -0.395 -8.373 1.00 92.62 81 TYR A CA 1
ATOM 642 C C . TYR A 1 81 ? 6.083 -1.340 -7.224 1.00 92.62 81 TYR A C 1
ATOM 644 O O . TYR A 1 81 ? 5.291 -2.266 -7.385 1.00 92.62 81 TYR A O 1
ATOM 652 N N . ARG A 1 82 ? 6.706 -1.130 -6.064 1.00 94.94 82 ARG A N 1
ATOM 653 C CA . ARG A 1 82 ? 6.508 -1.982 -4.888 1.00 94.94 82 ARG A CA 1
ATOM 654 C C . ARG A 1 82 ? 5.878 -1.212 -3.745 1.00 94.94 82 ARG A C 1
ATOM 656 O O . ARG A 1 82 ? 6.121 -0.016 -3.582 1.00 94.94 82 ARG A O 1
ATOM 663 N N . GLY A 1 83 ? 5.081 -1.916 -2.956 1.00 95.44 83 GLY A N 1
ATOM 664 C CA . GLY A 1 83 ? 4.454 -1.396 -1.754 1.00 95.44 83 GLY A CA 1
ATOM 665 C C . GLY A 1 83 ? 4.584 -2.381 -0.604 1.00 95.44 83 GLY A C 1
ATOM 666 O O . GLY A 1 83 ? 4.312 -3.567 -0.775 1.00 95.44 83 GLY A O 1
ATOM 667 N N . CYS A 1 84 ? 4.977 -1.879 0.560 1.00 96.56 84 CYS A N 1
ATOM 668 C CA . CYS A 1 84 ? 4.947 -2.612 1.816 1.00 96.56 84 CYS A CA 1
ATOM 669 C C . CYS A 1 84 ? 3.700 -2.208 2.610 1.00 96.56 84 CYS A C 1
ATOM 671 O O . CYS A 1 84 ? 3.427 -1.015 2.769 1.00 96.56 84 CYS A O 1
ATOM 673 N N . PHE A 1 85 ? 2.945 -3.197 3.084 1.00 96.69 85 PHE A N 1
ATOM 674 C CA . PHE A 1 85 ? 1.720 -3.040 3.865 1.00 96.69 85 PHE A CA 1
ATOM 675 C C . PHE A 1 85 ? 1.927 -3.663 5.241 1.00 96.69 85 PHE A C 1
ATOM 677 O O . PHE A 1 85 ? 2.359 -4.811 5.358 1.00 96.69 85 PHE A O 1
ATOM 684 N N . HIS A 1 86 ? 1.627 -2.902 6.285 1.00 95.25 86 HIS A N 1
ATOM 685 C CA . HIS A 1 86 ? 1.809 -3.322 7.663 1.00 95.25 86 HIS A CA 1
ATOM 686 C C . HIS A 1 86 ? 0.560 -3.009 8.479 1.00 95.25 86 HIS A C 1
ATOM 688 O O . HIS A 1 86 ? 0.239 -1.844 8.743 1.00 95.25 86 HIS A O 1
ATOM 694 N N . ASP A 1 87 ? -0.121 -4.068 8.899 1.00 94.19 87 ASP A N 1
ATOM 695 C CA . ASP A 1 87 ? -1.268 -3.976 9.784 1.00 94.19 87 ASP A CA 1
ATOM 696 C C . ASP A 1 87 ? -0.841 -3.492 11.163 1.00 94.19 87 ASP A C 1
ATOM 698 O O . ASP A 1 87 ? 0.112 -3.982 11.766 1.00 94.19 87 ASP A O 1
ATOM 702 N N . THR A 1 88 ? -1.593 -2.535 11.688 1.00 91.00 88 THR A N 1
ATOM 703 C CA . THR A 1 88 ? -1.428 -2.051 13.056 1.00 91.00 88 THR A CA 1
ATOM 704 C C . THR A 1 88 ? -2.672 -2.400 13.873 1.00 91.00 88 THR A C 1
ATOM 706 O O . THR A 1 88 ? -3.754 -2.631 13.312 1.00 91.00 88 THR A O 1
ATOM 709 N N . PRO A 1 89 ? -2.585 -2.424 15.213 1.00 89.62 89 PRO A N 1
ATOM 710 C CA . PRO A 1 89 ? -3.760 -2.694 16.035 1.00 89.62 89 PRO A CA 1
ATOM 711 C C . PRO A 1 89 ? -4.897 -1.690 15.777 1.00 89.62 89 PRO A C 1
ATOM 713 O O . PRO A 1 89 ? -6.062 -2.073 15.820 1.00 89.62 89 PRO A O 1
ATOM 716 N N . GLN A 1 90 ? -4.555 -0.446 15.428 1.00 86.75 90 GLN A N 1
ATOM 717 C CA . GLN A 1 90 ? -5.487 0.661 15.207 1.00 86.75 90 GLN A CA 1
ATOM 718 C C . GLN A 1 90 ? -5.757 0.985 13.724 1.00 86.75 90 GLN A C 1
ATOM 720 O O . GLN A 1 90 ? -6.451 1.961 13.446 1.00 86.75 90 GLN A O 1
ATOM 725 N N . GLY A 1 91 ? -5.228 0.219 12.763 1.00 91.12 91 GLY A N 1
ATOM 726 C CA . GLY A 1 91 ? -5.430 0.488 11.333 1.00 91.12 91 GLY A CA 1
ATOM 727 C C . GLY A 1 91 ? -4.336 -0.093 10.442 1.00 91.12 91 GLY A C 1
ATOM 728 O O . GLY A 1 91 ? -3.907 -1.224 10.657 1.00 91.12 91 GLY A O 1
ATOM 729 N N . LEU A 1 92 ? -3.846 0.685 9.476 1.00 94.00 92 LEU A N 1
ATOM 730 C CA . LEU A 1 92 ? -2.896 0.238 8.452 1.00 94.00 92 LEU A CA 1
ATOM 731 C C . LEU A 1 92 ? -1.783 1.272 8.237 1.00 94.00 92 LEU A C 1
ATOM 733 O O . LEU A 1 92 ? -2.020 2.482 8.229 1.00 94.00 92 LEU A O 1
ATOM 737 N N . ARG A 1 93 ? -0.559 0.797 8.004 1.00 94.00 93 ARG A N 1
ATOM 738 C CA . ARG A 1 93 ? 0.557 1.594 7.481 1.00 94.00 93 ARG A CA 1
ATOM 739 C C . ARG A 1 93 ? 0.981 1.059 6.125 1.00 94.00 93 ARG A C 1
ATOM 741 O O . ARG A 1 93 ? 1.113 -0.149 5.961 1.00 94.00 93 ARG A O 1
ATOM 748 N N . THR A 1 94 ? 1.257 1.949 5.177 1.00 94.38 94 THR A N 1
ATOM 749 C CA . THR A 1 94 ? 1.861 1.559 3.896 1.00 94.38 94 THR A CA 1
ATOM 750 C C . THR A 1 94 ? 3.070 2.401 3.559 1.00 94.38 94 THR A C 1
ATOM 752 O O . THR A 1 94 ? 3.108 3.598 3.853 1.00 94.38 94 THR A O 1
ATOM 755 N N . HIS A 1 95 ? 4.012 1.800 2.843 1.00 94.88 95 HIS A N 1
ATOM 756 C CA . HIS A 1 95 ? 5.120 2.496 2.215 1.00 94.88 95 HIS A CA 1
ATOM 757 C C . HIS A 1 95 ? 5.227 2.084 0.748 1.00 94.88 95 HIS A C 1
ATOM 759 O O . HIS A 1 95 ? 5.517 0.935 0.427 1.00 94.88 95 HIS A O 1
ATOM 765 N N . ILE A 1 96 ? 4.956 3.033 -0.143 1.00 93.06 96 ILE A N 1
ATOM 766 C CA . ILE A 1 96 ? 4.957 2.846 -1.590 1.00 93.06 96 ILE A CA 1
ATOM 767 C C . ILE A 1 96 ? 6.226 3.454 -2.181 1.00 93.06 96 ILE A C 1
ATOM 769 O O . ILE A 1 96 ? 6.548 4.619 -1.933 1.00 93.06 96 ILE A O 1
ATOM 773 N N . TYR A 1 97 ? 6.911 2.659 -2.994 1.00 91.69 97 TYR A N 1
ATOM 774 C CA . TYR A 1 97 ? 8.151 2.990 -3.686 1.00 91.69 97 TYR A CA 1
ATOM 775 C C . TYR A 1 97 ? 7.856 3.299 -5.150 1.00 91.69 97 TYR A C 1
ATOM 777 O O . TYR A 1 97 ? 8.090 2.474 -6.032 1.00 91.69 97 TYR A O 1
ATOM 785 N N . ALA A 1 98 ? 7.298 4.477 -5.407 1.00 87.00 98 ALA A N 1
ATOM 786 C CA . ALA A 1 98 ? 6.943 4.910 -6.749 1.00 87.00 98 ALA A CA 1
ATOM 787 C C . ALA A 1 98 ? 8.195 5.283 -7.579 1.00 87.00 98 ALA A C 1
ATOM 789 O O . ALA A 1 98 ? 9.268 5.561 -7.027 1.00 87.00 98 ALA A O 1
ATOM 790 N N . PRO A 1 99 ? 8.090 5.319 -8.922 1.00 83.25 99 PRO A N 1
ATOM 791 C CA . PRO A 1 99 ? 9.213 5.698 -9.775 1.00 83.25 99 PRO A CA 1
ATOM 792 C C . PRO A 1 99 ? 9.759 7.097 -9.481 1.00 83.25 99 PRO A C 1
ATOM 794 O O . PRO A 1 99 ? 9.110 7.935 -8.857 1.00 83.25 99 PRO A O 1
ATOM 797 N N . LEU A 1 100 ? 10.952 7.372 -10.016 1.00 82.50 100 LEU A N 1
ATOM 798 C CA . LEU A 1 100 ? 11.641 8.663 -9.884 1.00 82.50 100 LEU A CA 1
ATOM 799 C C . LEU A 1 100 ? 11.996 9.030 -8.430 1.00 82.50 100 LEU A C 1
ATOM 801 O O . LEU A 1 100 ? 12.065 10.212 -8.085 1.00 82.50 100 LEU A O 1
ATOM 805 N N . GLY A 1 101 ? 12.226 8.022 -7.581 1.00 82.50 101 GLY A N 1
ATOM 806 C CA . GLY A 1 101 ? 12.651 8.213 -6.190 1.00 82.50 101 GLY A CA 1
ATOM 807 C C . GLY A 1 101 ? 11.559 8.798 -5.291 1.00 82.50 101 GLY A C 1
ATOM 808 O O . GLY A 1 101 ? 11.862 9.470 -4.300 1.00 82.50 101 GLY A O 1
ATOM 809 N N . VAL A 1 102 ? 10.290 8.599 -5.655 1.00 85.94 102 VAL A N 1
ATOM 810 C CA . VAL A 1 102 ? 9.146 9.065 -4.873 1.00 85.94 102 VAL A CA 1
ATOM 811 C C . VAL A 1 102 ? 8.745 7.984 -3.876 1.00 85.94 102 VAL A C 1
ATOM 813 O O . VAL A 1 102 ? 8.394 6.869 -4.245 1.00 85.94 102 VAL A O 1
ATOM 816 N N . HIS A 1 103 ? 8.765 8.342 -2.599 1.00 89.88 103 HIS A N 1
ATOM 817 C CA . HIS A 1 103 ? 8.325 7.493 -1.502 1.00 89.88 103 HIS A CA 1
ATOM 818 C C . HIS A 1 103 ? 7.051 8.068 -0.900 1.00 89.88 103 HIS A C 1
ATOM 820 O O . HIS A 1 103 ? 7.028 9.230 -0.482 1.00 89.88 103 HIS A O 1
ATOM 826 N N . ILE A 1 104 ? 6.002 7.258 -0.826 1.00 90.06 104 ILE A N 1
ATOM 827 C CA . ILE A 1 104 ? 4.711 7.662 -0.268 1.00 90.06 104 ILE A CA 1
ATOM 828 C C . ILE A 1 104 ? 4.440 6.790 0.948 1.00 90.06 104 ILE A C 1
ATOM 830 O O . ILE A 1 104 ? 4.343 5.571 0.840 1.00 90.06 104 ILE A O 1
ATOM 834 N N . ARG A 1 105 ? 4.349 7.412 2.120 1.00 91.69 105 ARG A N 1
ATOM 835 C CA . ARG A 1 105 ? 4.021 6.740 3.375 1.00 91.69 105 ARG A CA 1
ATOM 836 C C . ARG A 1 105 ? 2.631 7.155 3.797 1.00 91.69 105 ARG A C 1
ATOM 838 O O . ARG A 1 105 ? 2.400 8.345 3.977 1.00 91.69 105 ARG A O 1
ATOM 845 N N . ASN A 1 106 ? 1.749 6.189 3.993 1.00 90.31 106 ASN A N 1
ATOM 846 C CA . ASN A 1 106 ? 0.407 6.448 4.487 1.00 90.31 106 ASN A CA 1
ATOM 847 C C . ASN A 1 106 ? 0.218 5.770 5.838 1.00 90.31 106 ASN A C 1
ATOM 849 O O . ASN A 1 106 ? 0.701 4.660 6.072 1.00 90.31 106 ASN A O 1
ATOM 853 N N . HIS A 1 107 ? -0.500 6.453 6.716 1.00 91.06 107 HIS A N 1
ATOM 854 C CA . HIS A 1 107 ? -0.906 5.959 8.015 1.00 91.06 107 HIS A CA 1
ATOM 855 C C . HIS A 1 107 ? -2.405 6.189 8.163 1.00 91.06 107 HIS A C 1
ATOM 857 O O . HIS A 1 107 ? -2.855 7.331 8.264 1.00 91.06 107 HIS A O 1
ATOM 863 N N . TRP A 1 108 ? -3.166 5.100 8.154 1.00 89.31 108 TRP A N 1
ATOM 864 C CA . TRP A 1 108 ? -4.591 5.101 8.451 1.00 89.31 108 TRP A CA 1
ATOM 865 C C . TRP A 1 108 ? -4.780 4.617 9.873 1.00 89.31 108 TRP A C 1
ATOM 867 O O . TRP A 1 108 ? -4.370 3.504 10.209 1.00 89.31 108 TRP A O 1
ATOM 877 N N . THR A 1 109 ? -5.424 5.432 10.696 1.00 86.75 109 THR A N 1
ATOM 878 C CA . THR A 1 109 ? -5.860 5.006 12.022 1.00 86.75 109 THR A CA 1
ATOM 879 C C . THR A 1 109 ? -7.360 5.159 12.148 1.00 86.75 109 THR A C 1
ATOM 881 O O . THR A 1 109 ? -7.987 5.992 11.496 1.00 86.75 109 THR A O 1
ATOM 884 N N . VAL A 1 110 ? -7.948 4.315 12.979 1.00 85.00 110 VAL A N 1
ATOM 885 C CA . VAL A 1 110 ? -9.345 4.401 13.370 1.00 85.00 110 VAL A CA 1
ATOM 886 C C . VAL A 1 110 ? -9.384 5.034 14.749 1.00 85.00 110 VAL A C 1
ATOM 888 O O . VAL A 1 110 ? -8.687 4.596 15.662 1.00 85.00 110 VAL A O 1
ATOM 891 N N . GLY A 1 111 ? -10.154 6.107 14.900 1.00 77.38 111 GLY A N 1
ATOM 892 C CA . GLY A 1 111 ? -10.232 6.814 16.171 1.00 77.38 111 GLY A CA 1
ATOM 893 C C . GLY A 1 111 ? -11.483 7.666 16.304 1.00 77.38 111 GLY A C 1
ATOM 894 O O . GLY A 1 111 ? -12.284 7.809 15.379 1.00 77.38 111 GLY A O 1
ATOM 895 N N . ARG A 1 112 ? -11.657 8.259 17.484 1.00 67.56 112 ARG A N 1
ATOM 896 C CA . ARG A 1 112 ? -12.683 9.283 17.712 1.00 67.56 112 ARG A CA 1
ATOM 897 C C . ARG A 1 112 ? -12.125 10.654 17.345 1.00 67.56 112 ARG A C 1
ATOM 899 O O . ARG A 1 112 ? -10.960 10.950 17.608 1.00 67.56 112 ARG A O 1
ATOM 906 N N . GLY A 1 113 ? -12.946 11.479 16.701 1.00 60.94 113 GLY A N 1
ATOM 907 C CA . GLY A 1 113 ? -12.562 12.852 16.381 1.00 60.94 113 GLY A CA 1
ATOM 908 C C . GLY A 1 113 ? -12.539 13.726 17.636 1.00 60.94 113 GLY A C 1
ATOM 909 O O . GLY A 1 113 ? -13.205 13.385 18.614 1.00 60.94 113 GLY A O 1
ATOM 910 N N . PRO A 1 114 ? -11.798 14.850 17.637 1.00 52.75 114 PRO A N 1
ATOM 911 C CA . PRO A 1 114 ? -11.941 15.868 18.671 1.00 52.75 114 PRO A CA 1
ATOM 912 C C . PRO A 1 114 ? -13.364 16.433 18.579 1.00 52.75 114 PRO A C 1
ATOM 914 O O . PRO A 1 114 ? -13.708 17.094 17.602 1.00 52.75 114 PRO A O 1
ATOM 917 N N . GLY A 1 115 ? -14.219 16.093 19.542 1.00 49.72 115 GLY A N 1
ATOM 918 C CA . GLY A 1 115 ? -15.620 16.503 19.549 1.00 49.72 115 GLY A CA 1
ATOM 919 C C . GLY A 1 115 ? -15.822 17.792 20.337 1.00 49.72 115 GLY A C 1
ATOM 920 O O . GLY A 1 115 ? -15.456 17.853 21.507 1.00 49.72 115 GLY A O 1
ATOM 921 N N . ASN A 1 116 ? -16.473 18.784 19.726 1.00 49.22 116 ASN A N 1
ATOM 922 C CA . ASN A 1 116 ? -17.280 19.729 20.496 1.00 49.22 116 ASN A CA 1
ATOM 923 C C . ASN A 1 116 ? -18.535 18.986 21.002 1.00 49.22 116 ASN A C 1
ATOM 925 O O . ASN A 1 116 ? -19.091 18.185 20.245 1.00 49.22 116 ASN A O 1
ATOM 929 N N . PRO A 1 117 ? -19.017 19.246 22.233 1.00 52.44 117 PRO A N 1
ATOM 930 C CA . PRO A 1 117 ? -20.127 18.510 22.856 1.00 52.44 117 PRO A CA 1
ATOM 931 C C . PRO A 1 117 ? -21.458 18.551 22.078 1.00 52.44 117 PRO A C 1
ATOM 933 O O . PRO A 1 117 ? -22.346 17.752 22.357 1.00 52.44 117 PRO A O 1
ATOM 936 N N . THR A 1 118 ? -21.594 19.434 21.085 1.00 51.88 118 THR A N 1
ATOM 937 C CA . THR A 1 118 ? -22.828 19.660 20.311 1.00 51.88 118 THR A CA 1
ATOM 938 C C . THR A 1 118 ? -22.902 18.893 18.980 1.00 51.88 118 THR A C 1
ATOM 940 O O . THR A 1 118 ? -23.942 18.919 18.328 1.00 51.88 118 THR A O 1
ATOM 943 N N . GLN A 1 119 ? -21.842 18.201 18.544 1.00 48.69 119 GLN A N 1
ATOM 944 C CA . GLN A 1 119 ? -21.904 17.313 17.373 1.00 48.69 119 GLN A CA 1
ATOM 945 C C . GLN A 1 119 ? -21.952 15.856 17.830 1.00 48.69 119 GLN A C 1
ATOM 947 O O . GLN A 1 119 ? -21.115 15.427 18.624 1.00 48.69 119 GLN A O 1
ATOM 952 N N . MET A 1 120 ? -22.913 15.085 17.303 1.00 42.97 120 MET A N 1
ATOM 953 C CA . MET A 1 120 ? -22.913 13.621 17.403 1.00 42.97 120 MET A CA 1
ATOM 954 C C . MET A 1 120 ? -21.499 13.110 17.107 1.00 42.97 120 MET A C 1
ATOM 956 O O . MET A 1 120 ? -20.971 13.341 16.020 1.00 42.97 120 MET A O 1
ATOM 960 N N . GLN A 1 121 ? -20.873 12.471 18.096 1.00 50.97 121 GLN A N 1
ATOM 961 C CA . GLN A 1 121 ? -19.476 12.034 18.059 1.00 50.97 121 GLN A CA 1
ATOM 962 C C . GLN A 1 121 ? -19.300 10.921 17.019 1.00 50.97 121 GLN A C 1
ATOM 964 O O . GLN A 1 121 ? -19.335 9.733 17.336 1.00 50.97 121 GLN A O 1
ATOM 969 N N . GLY A 1 122 ? -19.137 11.312 15.757 1.00 56.22 122 GLY A N 1
ATOM 970 C CA . GLY A 1 122 ? -18.829 10.405 14.664 1.00 56.22 122 GLY A CA 1
ATOM 971 C C . GLY A 1 122 ? -17.413 9.854 14.811 1.00 56.22 122 GLY A C 1
ATOM 972 O O . GLY A 1 122 ? -16.467 10.574 15.144 1.00 56.22 122 GLY A O 1
ATOM 973 N N . ARG A 1 123 ? -17.254 8.555 14.565 1.00 61.72 123 ARG A N 1
ATOM 974 C CA . ARG A 1 123 ? -15.934 7.925 14.438 1.00 61.72 123 ARG A CA 1
ATOM 975 C C . ARG A 1 123 ? -15.255 8.512 13.195 1.00 61.72 123 ARG A C 1
ATOM 977 O O . ARG A 1 123 ? -15.937 8.823 12.224 1.00 61.72 123 ARG A O 1
ATOM 984 N N . ILE A 1 124 ? -13.941 8.712 13.221 1.00 68.88 124 ILE A N 1
ATOM 985 C CA . ILE A 1 124 ? -13.189 9.263 12.086 1.00 68.88 124 ILE A CA 1
ATOM 986 C C . ILE A 1 124 ? -12.092 8.296 11.652 1.00 68.88 124 ILE A C 1
ATOM 988 O O . ILE A 1 124 ? -11.491 7.607 12.477 1.00 68.88 124 ILE A O 1
ATOM 992 N N . ILE A 1 125 ? -11.794 8.300 10.356 1.00 69.19 125 ILE A N 1
ATOM 993 C CA . ILE A 1 125 ? -10.559 7.728 9.820 1.00 69.19 125 ILE A CA 1
ATOM 994 C C . ILE A 1 125 ? -9.639 8.894 9.459 1.00 69.19 125 ILE A C 1
ATOM 996 O O . ILE A 1 125 ? -9.786 9.482 8.380 1.00 69.19 125 ILE A O 1
ATOM 1000 N N . PRO A 1 126 ? -8.730 9.311 10.354 1.00 70.69 126 PRO A N 1
ATOM 1001 C CA . PRO A 1 126 ? -7.581 10.101 9.952 1.00 70.69 126 PRO A CA 1
ATOM 1002 C C . PRO A 1 126 ? -6.665 9.262 9.049 1.00 70.69 126 PRO A C 1
ATOM 1004 O O . PRO A 1 126 ? -6.190 8.188 9.418 1.00 70.69 126 PRO A O 1
ATOM 1007 N N . MET A 1 127 ? -6.404 9.788 7.858 1.00 67.25 127 MET A N 1
ATOM 1008 C CA . MET A 1 127 ? -5.326 9.355 6.982 1.00 67.25 127 MET A CA 1
ATOM 1009 C C . MET A 1 127 ? -4.259 10.445 6.984 1.00 67.25 127 MET A C 1
ATOM 1011 O O . MET A 1 127 ? -4.523 11.574 6.570 1.00 67.25 127 MET A O 1
ATOM 1015 N N . GLU A 1 128 ? -3.047 10.097 7.401 1.00 70.44 128 GLU A N 1
ATOM 1016 C CA . GLU A 1 128 ? -1.866 10.926 7.179 1.00 70.44 128 GLU A CA 1
ATOM 1017 C C . GLU A 1 128 ? -1.031 10.333 6.044 1.00 70.44 128 GLU A C 1
ATOM 1019 O O . GLU A 1 128 ? -0.529 9.214 6.141 1.00 70.44 128 GLU A O 1
ATOM 1024 N N . CYS A 1 129 ? -0.869 11.101 4.971 1.00 58.38 129 CYS A N 1
ATOM 1025 C CA . CYS A 1 129 ? 0.000 10.799 3.846 1.00 58.38 129 CYS A CA 1
ATOM 1026 C C . CYS A 1 129 ? 1.232 11.704 3.904 1.00 58.38 129 CYS A C 1
ATOM 1028 O O . CYS A 1 129 ? 1.146 12.929 3.833 1.00 58.38 129 CYS A O 1
ATOM 1030 N N . THR A 1 130 ? 2.409 11.103 4.012 1.00 71.25 130 THR A N 1
ATOM 1031 C CA . THR A 1 130 ? 3.689 11.776 3.827 1.00 71.25 130 THR A CA 1
ATOM 1032 C C . THR A 1 130 ? 4.279 11.349 2.487 1.00 71.25 130 THR A C 1
ATOM 1034 O O . THR A 1 130 ? 4.726 10.214 2.329 1.00 71.25 130 THR A O 1
ATOM 1037 N N . CYS A 1 131 ? 4.374 12.285 1.546 1.00 61.97 131 CYS A N 1
ATOM 1038 C CA . CYS A 1 131 ? 5.087 12.101 0.288 1.00 61.97 131 CYS A CA 1
ATOM 1039 C C . CYS A 1 131 ? 6.484 12.728 0.383 1.00 61.97 131 CYS A C 1
ATOM 1041 O O . CYS A 1 131 ? 6.643 13.894 0.757 1.00 61.97 131 CYS A O 1
ATOM 1043 N N . ARG A 1 132 ? 7.523 11.954 0.062 1.00 76.88 132 ARG A N 1
ATOM 1044 C CA . ARG A 1 132 ? 8.909 12.426 -0.024 1.00 76.88 132 ARG A CA 1
ATOM 1045 C C . ARG A 1 132 ? 9.461 12.116 -1.403 1.00 76.88 132 ARG A C 1
ATOM 1047 O O . ARG A 1 132 ? 9.531 10.957 -1.796 1.00 76.88 132 ARG A O 1
ATOM 1054 N N . LYS A 1 133 ? 9.941 13.140 -2.105 1.00 67.31 133 LYS A N 1
ATOM 1055 C CA . LYS A 1 133 ? 10.756 12.948 -3.307 1.00 67.31 133 LYS A CA 1
ATOM 1056 C C . LYS A 1 133 ? 12.222 12.958 -2.895 1.00 67.31 133 LYS A C 1
ATOM 1058 O O . LYS A 1 133 ? 12.764 14.012 -2.549 1.00 67.31 133 LYS A O 1
ATOM 1063 N N . ARG A 1 134 ? 12.880 11.796 -2.916 1.00 55.00 134 ARG A N 1
ATOM 1064 C CA . ARG A 1 134 ? 14.344 11.772 -2.900 1.00 55.00 134 ARG A CA 1
ATOM 1065 C C . ARG A 1 134 ? 14.805 12.175 -4.296 1.00 55.00 134 ARG A C 1
ATOM 1067 O O . ARG A 1 134 ? 14.665 11.418 -5.249 1.00 55.00 134 ARG A O 1
ATOM 1074 N N . LEU A 1 135 ? 15.350 13.382 -4.419 1.00 45.44 135 LEU A N 1
ATOM 1075 C CA . LEU A 1 135 ? 16.174 13.750 -5.568 1.00 45.44 135 LEU A CA 1
ATOM 1076 C C . LEU A 1 135 ? 17.468 12.936 -5.487 1.00 45.44 135 LEU A C 1
ATOM 1078 O O . LEU A 1 135 ? 18.460 13.398 -4.931 1.00 45.44 135 LEU A O 1
ATOM 1082 N N . ASN A 1 136 ? 17.444 11.709 -5.998 1.00 40.22 136 ASN A N 1
ATOM 1083 C CA . ASN A 1 136 ? 18.677 11.011 -6.319 1.00 40.22 136 ASN A CA 1
ATOM 1084 C C . ASN A 1 136 ? 19.159 11.563 -7.664 1.00 40.22 136 ASN A C 1
ATOM 1086 O O . ASN A 1 136 ? 18.653 11.189 -8.720 1.00 40.22 136 ASN A O 1
ATOM 1090 N N . CYS A 1 137 ? 20.130 12.477 -7.620 1.00 31.89 137 CYS A N 1
ATOM 1091 C CA . CYS A 1 137 ? 21.031 12.693 -8.746 1.00 31.89 137 CYS A CA 1
ATOM 1092 C C . CYS A 1 137 ? 21.866 11.418 -8.915 1.00 31.89 137 CYS A C 1
ATOM 1094 O O . CYS A 1 137 ? 22.933 11.293 -8.330 1.00 31.89 137 CYS A O 1
ATOM 1096 N N . ALA A 1 138 ? 21.352 10.449 -9.662 1.00 29.44 138 ALA A N 1
ATOM 1097 C CA . ALA A 1 138 ? 22.144 9.363 -10.216 1.00 29.44 138 ALA A CA 1
ATOM 1098 C C . ALA A 1 138 ? 21.445 8.895 -11.490 1.00 29.44 138 ALA A C 1
ATOM 1100 O O . ALA A 1 138 ? 20.401 8.244 -11.463 1.00 29.44 138 ALA A O 1
ATOM 1101 N N . ALA A 1 139 ? 22.009 9.327 -12.612 1.00 33.72 139 ALA A N 1
ATOM 1102 C CA . ALA A 1 139 ? 21.685 8.823 -13.926 1.00 33.72 139 ALA A CA 1
ATOM 1103 C C . ALA A 1 139 ? 21.907 7.301 -13.993 1.00 33.72 139 ALA A C 1
ATOM 1105 O O . ALA A 1 139 ? 22.792 6.767 -13.333 1.00 33.72 139 ALA A O 1
ATOM 1106 N N . HIS A 1 140 ? 21.157 6.656 -14.888 1.00 31.86 140 HIS A N 1
ATOM 1107 C CA . HIS A 1 140 ? 21.458 5.347 -15.471 1.00 31.86 140 HIS A CA 1
ATOM 1108 C C . HIS A 1 140 ? 21.356 4.110 -14.552 1.00 31.86 140 HIS A C 1
ATOM 1110 O O . HIS A 1 140 ? 22.268 3.745 -13.821 1.00 31.86 140 HIS A O 1
ATOM 1116 N N . SER A 1 141 ? 20.293 3.326 -14.733 1.00 29.42 141 SER A N 1
ATOM 1117 C CA . SER A 1 141 ? 20.471 2.013 -15.369 1.00 29.42 141 SER A CA 1
ATOM 1118 C C . SER A 1 141 ? 19.119 1.434 -15.775 1.00 29.42 141 SER A C 1
ATOM 1120 O O . SER A 1 141 ? 18.349 0.916 -14.972 1.00 29.42 141 SER A O 1
ATOM 1122 N N . GLU A 1 142 ? 18.845 1.502 -17.073 1.00 36.62 142 GLU A N 1
ATOM 1123 C CA . GLU A 1 142 ? 18.007 0.508 -17.722 1.00 36.62 142 GLU A CA 1
ATOM 1124 C C . GLU A 1 142 ? 18.676 -0.857 -17.517 1.00 36.62 142 GLU A C 1
ATOM 1126 O O . GLU A 1 142 ? 19.749 -1.126 -18.054 1.00 36.62 142 GLU A O 1
ATOM 1131 N N . ARG A 1 143 ? 18.061 -1.744 -16.736 1.00 29.83 143 ARG A N 1
ATOM 1132 C CA . ARG A 1 143 ? 18.352 -3.175 -16.840 1.00 29.83 143 ARG A CA 1
ATOM 1133 C C . ARG A 1 143 ? 17.053 -3.932 -17.041 1.00 29.83 143 ARG A C 1
ATOM 1135 O O . ARG A 1 143 ? 16.278 -4.153 -16.117 1.00 29.83 143 ARG A O 1
ATOM 1142 N N . ARG A 1 144 ? 16.847 -4.317 -18.305 1.00 32.22 144 ARG A N 1
ATOM 1143 C CA . ARG A 1 144 ? 15.924 -5.368 -18.736 1.00 32.22 144 ARG A CA 1
ATOM 1144 C C . ARG A 1 144 ? 16.134 -6.593 -17.848 1.00 32.22 144 ARG A C 1
ATOM 1146 O O . ARG A 1 144 ? 17.193 -7.215 -17.902 1.00 32.22 144 ARG A O 1
ATOM 1153 N N . VAL A 1 145 ? 15.119 -6.975 -17.085 1.00 33.81 145 VAL A N 1
ATOM 1154 C CA . VAL A 1 145 ? 15.057 -8.315 -16.500 1.00 33.81 145 VAL A CA 1
ATOM 1155 C C . VAL A 1 145 ? 14.565 -9.249 -17.604 1.00 33.81 145 VAL A C 1
ATOM 1157 O O . VAL A 1 145 ? 13.371 -9.394 -17.843 1.00 33.81 145 VAL A O 1
ATOM 1160 N N . SER A 1 146 ? 15.519 -9.817 -18.342 1.00 28.58 146 SER A N 1
ATOM 1161 C CA . SER A 1 146 ? 15.289 -10.939 -19.248 1.00 28.58 146 SER A CA 1
ATOM 1162 C C . SER A 1 146 ? 15.252 -12.225 -18.425 1.00 28.58 146 SER A C 1
ATOM 1164 O O . SER A 1 146 ? 16.296 -12.784 -18.094 1.00 28.58 146 SER A O 1
ATOM 1166 N N . CYS A 1 147 ? 14.056 -12.713 -18.100 1.00 27.12 147 CYS A N 1
ATOM 1167 C CA . CYS A 1 147 ? 13.871 -14.077 -17.613 1.00 27.12 147 CYS A CA 1
ATOM 1168 C C . CYS A 1 147 ? 13.928 -15.041 -18.809 1.00 27.12 147 CYS A C 1
ATOM 1170 O O . CYS A 1 147 ? 12.910 -15.310 -19.438 1.00 27.12 147 CYS A O 1
ATOM 1172 N N . ALA A 1 148 ? 15.115 -15.556 -19.136 1.00 31.25 148 ALA A N 1
ATOM 1173 C CA . ALA A 1 148 ? 15.260 -16.713 -20.018 1.00 31.25 148 ALA A CA 1
ATOM 1174 C C . ALA A 1 148 ? 15.433 -17.970 -19.153 1.00 31.25 148 ALA A C 1
ATOM 1176 O O . ALA A 1 148 ? 16.408 -18.114 -18.413 1.00 31.25 148 ALA A O 1
ATOM 1177 N N . GLY A 1 149 ? 14.430 -18.848 -19.215 1.00 29.91 149 GLY A N 1
ATOM 1178 C CA . GLY A 1 149 ? 14.335 -20.080 -18.444 1.00 29.91 149 GLY A CA 1
ATOM 1179 C C . GLY A 1 149 ? 15.451 -21.075 -18.756 1.00 29.91 149 GLY A C 1
ATOM 1180 O O . GLY A 1 149 ? 15.787 -21.353 -19.906 1.00 29.91 149 GLY A O 1
ATOM 1181 N N . ARG A 1 150 ? 16.009 -21.655 -17.693 1.00 31.77 150 ARG A N 1
ATOM 1182 C CA . ARG A 1 150 ? 16.971 -22.754 -17.757 1.00 31.77 150 ARG A CA 1
ATOM 1183 C C . ARG A 1 150 ? 16.209 -24.065 -17.988 1.00 31.77 150 ARG A C 1
ATOM 1185 O O . ARG A 1 150 ? 15.703 -24.674 -17.050 1.00 31.77 150 ARG A O 1
ATOM 1192 N N . SER A 1 151 ? 16.124 -24.488 -19.249 1.00 34.59 151 SER A N 1
ATOM 1193 C CA . SER A 1 151 ? 15.648 -25.818 -19.649 1.00 34.59 151 SER A CA 1
ATOM 1194 C C . SER A 1 151 ? 16.591 -26.905 -19.117 1.00 34.59 151 SER A C 1
ATOM 1196 O O . SER A 1 151 ? 17.767 -26.952 -19.479 1.00 34.59 151 SER A O 1
ATOM 1198 N N . ARG A 1 152 ? 16.070 -27.791 -18.260 1.00 35.97 152 ARG A N 1
ATOM 1199 C CA . ARG A 1 152 ? 16.733 -29.026 -17.813 1.00 35.97 152 ARG A CA 1
ATOM 1200 C C . ARG A 1 152 ? 16.957 -29.952 -19.017 1.00 35.97 152 ARG A C 1
ATOM 1202 O O . ARG A 1 152 ? 15.989 -30.373 -19.640 1.00 35.97 152 ARG A O 1
ATOM 1209 N N . ARG A 1 153 ? 18.206 -30.328 -19.311 1.00 35.31 153 ARG A N 1
ATOM 1210 C CA . ARG A 1 153 ? 18.509 -31.521 -20.122 1.00 35.31 153 ARG A CA 1
ATOM 1211 C C . ARG A 1 153 ? 18.664 -32.720 -19.185 1.00 35.31 153 ARG A C 1
ATOM 1213 O O . ARG A 1 153 ? 19.582 -32.753 -18.374 1.00 35.31 153 ARG A O 1
ATOM 1220 N N . ARG A 1 154 ? 17.740 -33.677 -19.296 1.00 37.41 154 ARG A N 1
ATOM 1221 C CA . ARG A 1 154 ? 17.927 -35.079 -18.901 1.00 37.41 154 ARG A CA 1
ATOM 1222 C C . ARG A 1 154 ? 18.536 -35.802 -20.102 1.00 37.41 154 ARG A C 1
ATOM 1224 O O . ARG A 1 154 ? 17.886 -35.856 -21.137 1.00 37.41 154 ARG A O 1
ATOM 1231 N N . THR A 1 155 ? 19.713 -36.387 -19.937 1.00 37.41 155 THR A N 1
ATOM 1232 C CA . THR A 1 155 ? 20.181 -37.536 -20.726 1.00 37.41 155 THR A CA 1
ATOM 1233 C C . THR A 1 155 ? 20.995 -38.399 -19.774 1.00 37.41 155 THR A C 1
ATOM 1235 O O . THR A 1 155 ? 22.099 -38.017 -19.393 1.00 37.41 155 THR A O 1
ATOM 1238 N N . GLY A 1 156 ? 20.387 -39.490 -19.311 1.00 39.91 156 GLY A N 1
ATOM 1239 C CA . GLY A 1 156 ? 21.097 -40.587 -18.668 1.00 39.91 156 GLY A CA 1
ATOM 1240 C C . GLY A 1 156 ? 21.629 -41.519 -19.748 1.00 39.91 156 GLY A C 1
ATOM 1241 O O . GLY A 1 156 ? 20.942 -41.747 -20.745 1.00 39.91 156 GLY A O 1
ATOM 1242 N N . ASN A 1 157 ? 22.849 -41.990 -19.535 1.00 36.62 157 ASN A N 1
ATOM 1243 C CA . ASN A 1 157 ? 23.413 -43.188 -20.132 1.00 36.62 157 ASN A CA 1
ATOM 1244 C C . ASN A 1 157 ? 23.686 -44.151 -18.977 1.00 36.62 157 ASN A C 1
ATOM 1246 O O . ASN A 1 157 ? 24.104 -43.627 -17.915 1.00 36.62 157 ASN A O 1
#

Secondary structure (DSSP, 8-state):
--EEEEEEEEEEPPTT--HHHHHHHHH-HHHHHHTSTTEEEEEEEPPPTT--GGGTTSEEEEEEEEE---GGG---EEEEEEEEEEEETTEEEEEEEETTTEEEEEEEE-EE----TTS---EEEEEEEEEEE------------------------

InterPro domains:
  IPR055481 Domain of unknown function DUF7053 [PF23155] (3-119)

pLDDT: mean 74.53, std 21.5, range [27.12, 97.44]

Radius of gyration: 20.35 Å; chains: 1; bounding box: 47×63×46 Å

Foldseek 3Di:
DKDKDKDKDKAFDDPPADQCNQQVCLVPVVNVVVVPVQWPDKDWDQADPPHDPVLNPWTKMKTWGQDQDDPPRPDRDIFIWMKTWDRDPFGIWMWTQGPQQKIKIKDWGWAWDPDDPPDDGTIITMIMIMIIRDPPPDDDDDDDPDPDDDDDDDDDD